Protein AF-A0A6J6ZZK7-F1 (afdb_monomer)

Mean predicted aligned error: 7.03 Å

Organism: NCBI:txid449393

pLDDT: mean 75.71, std 14.64, range [35.53, 90.56]

Radius of gyration: 11.09 Å; Cα contacts (8 Å, |Δi|>4): 99; chains: 1; bounding box: 23×25×26 Å

Structure (mmCIF, N/CA/C/O backbone):
data_AF-A0A6J6ZZK7-F1
#
_entry.id   AF-A0A6J6ZZK7-F1
#
loop_
_atom_site.group_PDB
_atom_site.id
_atom_site.type_symbol
_atom_site.label_atom_id
_atom_site.label_alt_id
_atom_site.label_comp_id
_atom_site.label_asym_id
_atom_site.label_entity_id
_atom_site.label_seq_id
_atom_site.pdbx_PDB_ins_code
_atom_site.Cartn_x
_atom_site.Cartn_y
_atom_site.Cartn_z
_atom_site.occupancy
_atom_site.B_iso_or_equiv
_atom_site.auth_seq_id
_atom_site.auth_comp_id
_atom_site.auth_asym_id
_atom_site.auth_atom_id
_atom_site.pdbx_PDB_model_num
ATOM 1 N N . MET A 1 1 ? 2.394 13.480 6.119 1.00 49.19 1 MET A N 1
ATOM 2 C CA . MET A 1 1 ? 2.197 12.122 6.665 1.00 49.19 1 MET A CA 1
ATOM 3 C C . MET A 1 1 ? 0.900 11.600 6.080 1.00 49.19 1 MET A C 1
ATOM 5 O O . MET A 1 1 ? -0.108 12.277 6.213 1.00 49.19 1 MET A O 1
ATOM 9 N N . VAL A 1 2 ? 0.951 10.517 5.313 1.00 59.22 2 VAL A N 1
ATOM 10 C CA . VAL A 1 2 ? -0.234 9.863 4.753 1.00 59.22 2 VAL A CA 1
ATOM 11 C C . VAL A 1 2 ? -0.648 8.815 5.768 1.00 59.22 2 VAL A C 1
ATOM 13 O O . VAL A 1 2 ? 0.144 7.938 6.105 1.00 59.22 2 VAL A O 1
ATOM 16 N N . SER A 1 3 ? -1.862 8.941 6.288 1.00 69.06 3 SER A N 1
ATOM 17 C CA . SER A 1 3 ? -2.409 7.967 7.228 1.00 69.06 3 SER A CA 1
ATOM 18 C C . SER A 1 3 ? -2.685 6.650 6.512 1.00 69.06 3 SER A C 1
ATOM 20 O O . SER A 1 3 ? -3.132 6.650 5.362 1.00 69.06 3 SER A O 1
ATOM 22 N N . GLN A 1 4 ? -2.480 5.528 7.202 1.00 68.38 4 GLN A N 1
ATOM 23 C CA . GLN A 1 4 ? -2.842 4.212 6.671 1.00 68.38 4 GLN A CA 1
ATOM 24 C C . GLN A 1 4 ? -4.312 4.124 6.247 1.00 68.38 4 GLN A C 1
ATOM 26 O O . GLN A 1 4 ? -4.616 3.425 5.289 1.00 68.38 4 GLN A O 1
ATOM 31 N N . GLU A 1 5 ? -5.205 4.896 6.868 1.00 72.25 5 GLU A N 1
ATOM 32 C CA . GLU A 1 5 ? -6.607 5.013 6.452 1.00 72.25 5 GLU A CA 1
ATOM 33 C C . GLU A 1 5 ? -6.753 5.473 4.992 1.00 72.25 5 GLU A C 1
ATOM 35 O O . GLU A 1 5 ? -7.560 4.934 4.243 1.00 72.25 5 GLU A O 1
ATOM 40 N N . VAL A 1 6 ? -5.922 6.418 4.538 1.00 76.81 6 VAL A N 1
ATOM 41 C CA . VAL A 1 6 ? -5.937 6.897 3.143 1.00 76.81 6 VAL A CA 1
ATOM 42 C C . VAL A 1 6 ? -5.485 5.795 2.187 1.00 76.81 6 VAL A C 1
ATOM 44 O O . VAL A 1 6 ? -6.025 5.651 1.090 1.00 76.81 6 VAL A O 1
ATOM 47 N N . ILE A 1 7 ? -4.505 4.998 2.612 1.00 78.44 7 ILE A N 1
ATOM 48 C CA . ILE A 1 7 ? -4.016 3.843 1.859 1.00 78.44 7 ILE A CA 1
ATOM 49 C C . ILE A 1 7 ? -5.126 2.787 1.777 1.00 78.44 7 ILE A C 1
ATOM 51 O O . ILE A 1 7 ? -5.452 2.348 0.676 1.00 78.44 7 ILE A O 1
ATOM 55 N N . ALA A 1 8 ? -5.752 2.440 2.902 1.00 82.19 8 ALA A N 1
ATOM 56 C CA . ALA A 1 8 ? -6.852 1.481 2.984 1.00 82.19 8 ALA A CA 1
ATOM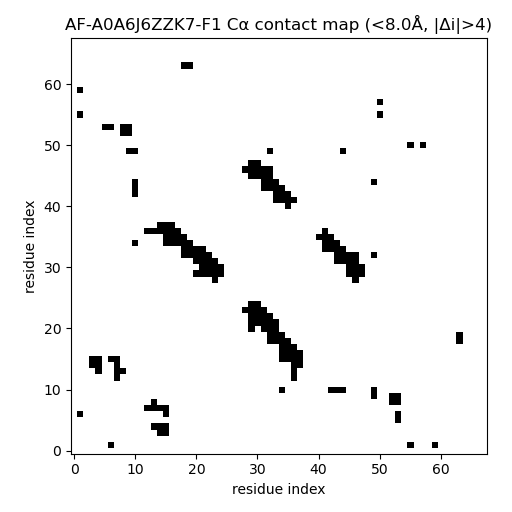 57 C C . ALA A 1 8 ? -8.014 1.863 2.065 1.00 82.19 8 ALA A C 1
ATOM 59 O O . ALA A 1 8 ? -8.431 1.062 1.226 1.00 82.19 8 ALA A O 1
ATOM 60 N N . LEU A 1 9 ? -8.432 3.130 2.103 1.00 81.50 9 LEU A N 1
ATOM 61 C CA . LEU A 1 9 ? -9.473 3.663 1.225 1.00 81.50 9 LEU A CA 1
ATOM 62 C C . LEU A 1 9 ? -9.138 3.511 -0.264 1.00 81.50 9 LEU A C 1
ATOM 64 O O . LEU A 1 9 ? -10.028 3.232 -1.069 1.00 81.50 9 LEU A O 1
ATOM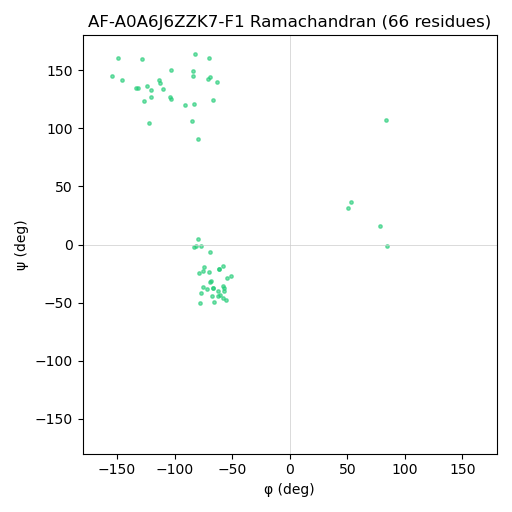 68 N N . ALA A 1 10 ? -7.871 3.634 -0.664 1.00 83.81 10 ALA A N 1
ATOM 69 C CA . ALA A 1 10 ? -7.494 3.445 -2.064 1.00 83.81 10 ALA A CA 1
ATOM 70 C C . ALA A 1 10 ? -7.616 1.992 -2.539 1.00 83.81 10 ALA A C 1
ATOM 72 O O . ALA A 1 10 ? -7.970 1.759 -3.704 1.00 83.81 10 ALA A O 1
ATOM 73 N N . PHE A 1 11 ? -7.378 1.038 -1.638 1.00 84.06 11 PHE A N 1
ATOM 74 C CA . PHE A 1 11 ? -7.611 -0.387 -1.867 1.00 84.06 11 PHE A CA 1
ATOM 75 C C . PHE A 1 11 ? -9.067 -0.813 -1.627 1.00 84.06 11 PHE A C 1
ATOM 77 O O . PHE A 1 11 ? -9.393 -1.969 -1.878 1.00 84.06 11 PHE A O 1
ATOM 84 N N . LEU A 1 12 ? -9.947 0.110 -1.207 1.00 84.06 12 LEU A N 1
ATOM 85 C CA . LEU A 1 12 ? -11.300 -0.184 -0.711 1.00 84.06 12 LEU A CA 1
ATOM 86 C C . LEU A 1 12 ? -11.279 -1.229 0.416 1.00 84.06 12 LEU A C 1
ATOM 88 O O . LEU A 1 12 ? -12.162 -2.078 0.521 1.00 84.06 12 LEU A O 1
ATOM 92 N N . LEU A 1 13 ? -10.248 -1.164 1.252 1.00 84.75 13 LEU A N 1
ATOM 93 C CA . LEU A 1 13 ? -10.092 -2.002 2.428 1.00 84.75 13 LEU A CA 1
ATOM 94 C C . LEU A 1 13 ? -10.439 -1.203 3.691 1.00 84.75 13 LEU A C 1
ATOM 96 O O . LEU A 1 13 ? -10.246 0.015 3.710 1.00 84.75 13 LEU A O 1
ATOM 100 N N . PRO A 1 14 ? -10.939 -1.871 4.747 1.00 84.06 14 PRO A N 1
ATOM 101 C CA . PRO A 1 14 ? -11.161 -1.234 6.043 1.00 84.06 14 PRO A CA 1
ATOM 102 C C . PRO A 1 14 ? -9.839 -0.829 6.711 1.00 84.06 14 PRO A C 1
ATOM 104 O O . PRO A 1 14 ? -9.750 0.236 7.314 1.00 84.06 14 PRO A O 1
ATOM 107 N N . ASP A 1 15 ? -8.803 -1.653 6.557 1.00 85.31 15 ASP A N 1
ATOM 108 C CA . ASP A 1 15 ? -7.456 -1.437 7.072 1.00 85.31 15 ASP A CA 1
ATOM 109 C C . ASP A 1 15 ? -6.418 -2.095 6.151 1.00 85.31 15 ASP A C 1
ATOM 111 O O . ASP A 1 15 ? -6.742 -2.981 5.354 1.00 85.31 15 ASP A O 1
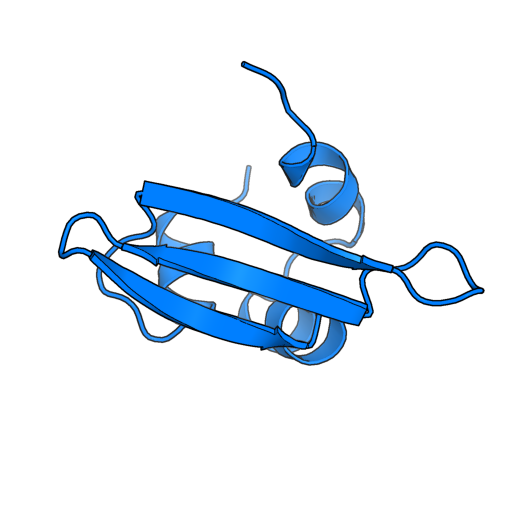ATOM 115 N N . VAL A 1 16 ? -5.161 -1.657 6.254 1.00 84.19 16 VAL A N 1
ATOM 116 C CA . VAL A 1 16 ? -4.031 -2.273 5.548 1.00 84.19 16 VAL A CA 1
ATOM 117 C C . VAL A 1 16 ? -2.995 -2.716 6.566 1.00 84.19 16 VAL A C 1
ATOM 119 O O . VAL A 1 16 ? -2.229 -1.904 7.075 1.00 84.19 16 VAL A O 1
ATOM 122 N N . ALA A 1 17 ? -2.932 -4.017 6.812 1.00 86.06 17 ALA A N 1
ATOM 123 C CA . ALA A 1 17 ? -1.908 -4.629 7.644 1.00 86.06 17 ALA A CA 1
ATOM 124 C C . ALA A 1 17 ? -0.538 -4.639 6.956 1.00 86.06 17 ALA A C 1
ATOM 126 O O . ALA A 1 17 ? 0.487 -4.438 7.603 1.00 86.06 17 ALA A O 1
ATOM 127 N N . THR A 1 18 ? -0.487 -4.882 5.643 1.00 83.12 18 THR A N 1
ATOM 128 C CA . THR A 1 18 ? 0.785 -5.002 4.912 1.00 83.12 18 THR A CA 1
ATOM 129 C C . THR A 1 18 ? 0.672 -4.460 3.495 1.00 83.12 18 THR A C 1
ATOM 131 O O . THR A 1 18 ? -0.342 -4.646 2.826 1.00 83.12 18 THR A O 1
ATOM 134 N N . LEU A 1 19 ? 1.729 -3.796 3.026 1.00 82.75 19 LEU A N 1
ATOM 135 C CA . LEU A 1 19 ? 1.874 -3.331 1.650 1.00 82.75 19 LEU A CA 1
ATOM 136 C C . LEU A 1 19 ? 3.112 -3.964 1.032 1.00 82.75 19 LEU A C 1
ATOM 138 O O . LEU A 1 19 ? 4.189 -3.921 1.618 1.00 82.75 19 LEU A O 1
ATOM 142 N N . GLU A 1 20 ? 2.969 -4.489 -0.175 1.00 84.00 20 GLU A N 1
ATOM 143 C CA . GLU A 1 20 ? 4.054 -5.115 -0.917 1.00 84.00 20 GLU A CA 1
ATOM 144 C C . GLU A 1 20 ? 4.080 -4.615 -2.361 1.00 84.00 20 GLU A C 1
ATOM 146 O O . GLU A 1 20 ? 3.059 -4.539 -3.046 1.00 84.00 20 GLU A O 1
ATOM 151 N N . ILE A 1 21 ? 5.270 -4.280 -2.854 1.00 84.94 21 ILE A N 1
ATOM 152 C CA . ILE A 1 21 ? 5.480 -3.935 -4.259 1.00 84.94 21 ILE A CA 1
ATOM 153 C C . ILE A 1 21 ? 5.684 -5.234 -5.039 1.00 84.94 21 ILE A C 1
ATOM 155 O O . ILE A 1 21 ? 6.751 -5.836 -4.979 1.00 84.94 21 ILE A O 1
ATOM 159 N N . VAL A 1 22 ? 4.674 -5.635 -5.807 1.00 86.69 22 VAL A N 1
ATOM 160 C CA . VAL A 1 22 ? 4.696 -6.871 -6.607 1.00 86.69 22 VAL A CA 1
ATOM 161 C C . VAL A 1 22 ? 5.567 -6.712 -7.850 1.00 86.69 22 VAL A C 1
ATOM 163 O O . VAL A 1 22 ? 6.226 -7.648 -8.288 1.00 86.69 22 VAL A O 1
ATOM 166 N N . SER A 1 23 ? 5.558 -5.528 -8.466 1.00 84.50 23 SER A N 1
ATOM 167 C CA . SER A 1 23 ? 6.317 -5.294 -9.694 1.00 84.50 23 SER A CA 1
ATOM 168 C C . SER A 1 23 ? 6.674 -3.827 -9.870 1.00 84.50 23 SER A C 1
ATOM 170 O O . SER A 1 23 ? 5.876 -2.944 -9.552 1.00 84.50 23 SER A O 1
ATOM 172 N N . ARG A 1 24 ? 7.857 -3.563 -10.429 1.00 86.38 24 ARG A N 1
ATOM 173 C CA . ARG A 1 24 ? 8.285 -2.238 -10.886 1.00 86.38 24 ARG A CA 1
ATOM 174 C C . ARG A 1 24 ? 8.418 -2.236 -12.406 1.00 86.38 24 ARG A C 1
ATOM 176 O O . ARG A 1 24 ? 8.919 -3.188 -12.996 1.00 86.38 24 ARG A O 1
ATOM 183 N N . ASN A 1 25 ? 7.969 -1.153 -13.022 1.00 80.88 25 ASN A N 1
ATOM 184 C CA . ASN A 1 25 ? 8.139 -0.883 -14.440 1.00 80.88 25 ASN A CA 1
ATOM 185 C C . ASN A 1 25 ? 9.608 -0.568 -14.748 1.00 80.88 25 ASN A C 1
ATOM 187 O O . ASN A 1 25 ? 10.360 -0.128 -13.877 1.00 80.88 25 ASN A O 1
ATOM 191 N N . SER A 1 26 ? 9.995 -0.700 -16.018 1.00 77.62 26 SER A N 1
ATOM 192 C CA . SER A 1 26 ? 11.351 -0.405 -16.511 1.00 77.62 26 SER A CA 1
ATOM 193 C C . SER A 1 26 ? 11.809 1.038 -16.255 1.00 77.62 26 SER A C 1
ATOM 195 O O . SER A 1 26 ? 13.001 1.315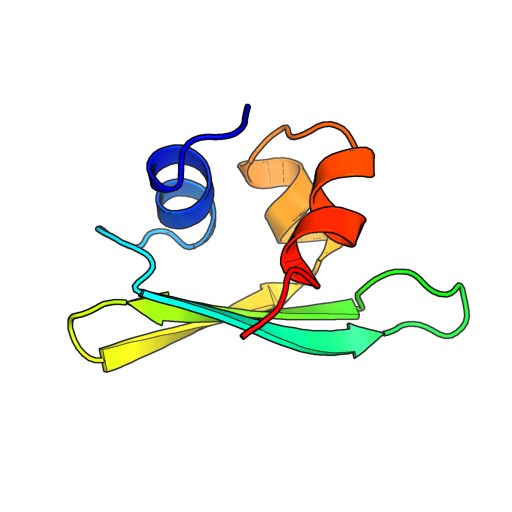 -16.267 1.00 77.62 26 SER A O 1
ATOM 197 N N . THR A 1 27 ? 10.875 1.954 -15.989 1.00 77.44 27 THR A N 1
ATOM 198 C CA . THR A 1 27 ? 11.136 3.352 -15.610 1.00 77.44 27 THR A CA 1
ATOM 199 C C . THR A 1 27 ? 11.478 3.533 -14.126 1.00 77.44 27 THR A C 1
ATOM 201 O O . THR A 1 27 ? 11.677 4.659 -13.681 1.00 77.44 27 THR A O 1
ATOM 204 N N . GLY A 1 28 ? 11.490 2.455 -13.333 1.00 73.75 28 GLY A N 1
ATOM 205 C CA . GLY A 1 28 ? 11.735 2.484 -11.888 1.00 73.75 28 GLY A CA 1
ATOM 206 C C . GLY A 1 28 ? 10.498 2.781 -11.032 1.00 73.75 28 GLY A C 1
ATOM 207 O O . GLY A 1 28 ? 10.577 2.763 -9.806 1.00 73.75 28 GLY A O 1
ATOM 208 N N . THR A 1 29 ? 9.337 3.016 -11.646 1.00 76.12 29 THR A N 1
ATOM 209 C CA . THR A 1 29 ? 8.059 3.245 -10.946 1.00 76.12 29 THR A CA 1
ATOM 210 C C . THR A 1 29 ? 7.385 1.916 -10.590 1.00 76.12 29 THR A C 1
ATOM 212 O O . THR A 1 29 ? 7.524 0.954 -11.334 1.00 76.12 29 THR A O 1
ATOM 215 N N . VAL A 1 30 ? 6.614 1.817 -9.502 1.00 79.50 30 VAL A N 1
ATOM 216 C CA . VAL A 1 30 ? 5.852 0.579 -9.217 1.00 79.50 30 VAL A CA 1
ATOM 217 C C . VAL A 1 30 ? 4.763 0.381 -10.265 1.00 79.50 30 VAL A C 1
ATOM 219 O O . VAL A 1 30 ? 3.898 1.239 -10.455 1.00 79.50 30 VAL A O 1
ATOM 222 N N . GLY A 1 31 ? 4.796 -0.779 -10.908 1.00 85.75 31 GLY A N 1
ATOM 223 C CA . GLY A 1 31 ? 3.735 -1.250 -11.783 1.00 85.75 31 GLY A CA 1
ATOM 224 C C . GLY A 1 31 ? 2.568 -1.797 -10.971 1.00 85.75 31 GLY A C 1
ATOM 225 O O . GLY A 1 31 ? 1.433 -1.363 -11.158 1.00 85.75 31 GLY A O 1
ATOM 226 N N . MET A 1 32 ? 2.843 -2.691 -10.017 1.00 86.88 32 MET A N 1
ATOM 227 C CA . MET A 1 32 ? 1.820 -3.351 -9.200 1.00 86.88 32 MET A CA 1
ATOM 228 C C . MET A 1 32 ? 2.158 -3.298 -7.715 1.00 86.88 32 MET A C 1
ATOM 230 O O . MET A 1 32 ? 3.284 -3.591 -7.314 1.00 86.88 32 MET A O 1
ATOM 234 N N . ILE A 1 33 ? 1.155 -2.959 -6.914 1.00 87.00 33 ILE A N 1
ATOM 235 C CA . ILE A 1 33 ? 1.213 -2.935 -5.458 1.00 87.00 33 ILE A CA 1
ATOM 236 C C . ILE A 1 33 ? 0.098 -3.819 -4.902 1.00 87.00 33 ILE A C 1
ATOM 238 O O . ILE A 1 33 ? -1.035 -3.796 -5.385 1.00 87.00 33 ILE A O 1
ATOM 242 N N . LYS A 1 34 ? 0.436 -4.607 -3.893 1.00 88.31 34 LYS A N 1
ATOM 243 C CA . LYS A 1 34 ? -0.458 -5.481 -3.151 1.00 88.31 34 LYS A CA 1
ATOM 244 C C . LYS A 1 34 ? -0.643 -4.912 -1.754 1.00 88.31 34 LYS A C 1
ATOM 246 O O . LYS A 1 34 ? 0.328 -4.534 -1.108 1.00 88.31 34 LYS A O 1
ATOM 251 N N . ALA A 1 35 ? -1.883 -4.859 -1.301 1.00 88.19 35 ALA A N 1
ATOM 252 C CA . ALA A 1 35 ? -2.236 -4.582 0.079 1.00 88.19 35 ALA A CA 1
ATOM 253 C C . ALA A 1 35 ? -2.881 -5.819 0.689 1.00 88.19 35 ALA A C 1
ATOM 255 O O . ALA A 1 35 ? -3.654 -6.501 0.022 1.00 88.19 35 ALA A O 1
ATOM 256 N N . VAL A 1 36 ? -2.577 -6.086 1.951 1.00 88.12 36 VAL A N 1
ATOM 257 C CA . VAL A 1 36 ? -3.198 -7.138 2.754 1.00 88.12 36 VAL A CA 1
ATOM 258 C C . VAL A 1 36 ? -3.833 -6.470 3.963 1.00 88.12 36 VAL A C 1
ATOM 260 O O . VAL A 1 36 ? -3.159 -5.703 4.649 1.00 88.12 36 VAL A O 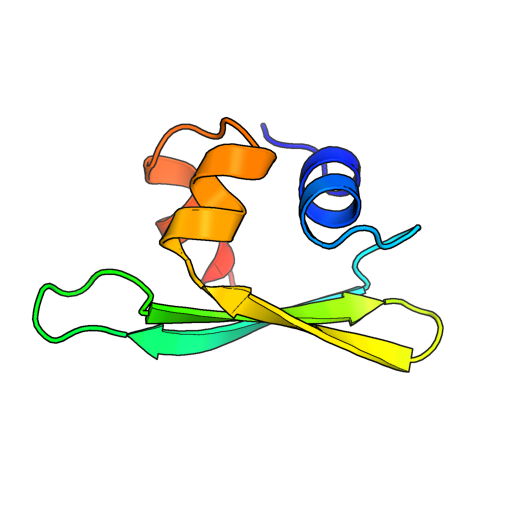1
ATOM 263 N N . SER A 1 37 ? -5.118 -6.708 4.212 1.00 88.69 37 SER A N 1
ATOM 264 C CA . SER A 1 37 ? -5.795 -6.244 5.429 1.00 88.69 37 SER A CA 1
ATOM 265 C C . SER A 1 37 ? -5.549 -7.192 6.603 1.00 88.69 37 SER A C 1
ATOM 267 O O . SER A 1 37 ? -5.192 -8.354 6.408 1.00 88.69 37 SER A O 1
ATOM 269 N N . SER A 1 38 ? -5.810 -6.741 7.831 1.00 85.81 38 SER A N 1
ATOM 270 C CA . SER A 1 38 ? -5.742 -7.599 9.028 1.00 85.81 38 SER A CA 1
ATOM 271 C C . SER A 1 38 ? -6.728 -8.765 8.976 1.00 85.81 38 SER A C 1
ATOM 273 O O . SER A 1 38 ? -6.534 -9.772 9.649 1.00 85.81 38 SER A O 1
ATOM 275 N N . ALA A 1 39 ? -7.773 -8.657 8.151 1.00 85.88 39 ALA A N 1
ATOM 276 C CA . ALA A 1 39 ? -8.713 -9.742 7.886 1.00 85.88 39 ALA A CA 1
ATOM 277 C C . ALA A 1 39 ? -8.161 -10.810 6.917 1.00 85.88 39 ALA A C 1
ATOM 279 O O . ALA A 1 39 ? -8.861 -11.773 6.613 1.00 85.88 39 ALA A O 1
ATOM 280 N N . GLY A 1 40 ? -6.936 -10.641 6.404 1.00 85.81 40 GLY A N 1
ATOM 281 C CA . GLY A 1 40 ? -6.328 -11.522 5.405 1.00 85.81 40 GLY A CA 1
ATOM 282 C C . GLY A 1 40 ? -6.831 -11.279 3.980 1.00 85.81 40 GLY A C 1
ATOM 283 O O . GLY A 1 40 ? -6.641 -12.128 3.11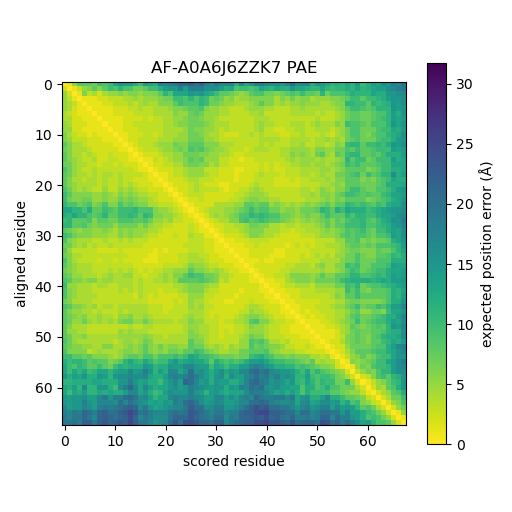4 1.00 85.81 40 GLY A O 1
ATOM 284 N N . VAL A 1 41 ? -7.490 -10.143 3.718 1.00 88.62 41 VAL A N 1
ATOM 285 C CA . VAL A 1 41 ? -7.965 -9.797 2.371 1.00 88.62 41 VAL A CA 1
ATOM 286 C C . VAL A 1 41 ? -6.827 -9.161 1.593 1.00 88.62 41 VAL A C 1
ATOM 288 O O . VAL A 1 41 ? -6.302 -8.122 1.986 1.00 88.62 41 VAL A O 1
ATOM 291 N N . GLU A 1 42 ? -6.476 -9.770 0.468 1.00 90.56 42 GLU A N 1
ATOM 292 C CA . GLU A 1 42 ? -5.389 -9.321 -0.391 1.00 90.56 42 GLU A CA 1
ATOM 293 C C . GLU A 1 42 ? -5.950 -8.609 -1.628 1.00 90.56 42 GLU A C 1
ATOM 295 O O . GLU A 1 42 ? -6.757 -9.168 -2.370 1.00 90.56 42 GLU A O 1
ATOM 300 N N . VAL A 1 43 ? -5.513 -7.375 -1.877 1.00 89.50 43 VAL A N 1
ATOM 301 C CA . VAL A 1 43 ? -5.944 -6.568 -3.023 1.00 89.50 43 VAL A CA 1
ATOM 302 C C . VAL A 1 43 ? -4.728 -6.076 -3.786 1.00 89.50 43 VAL A C 1
ATOM 304 O O . VAL A 1 43 ? -3.868 -5.387 -3.241 1.00 89.50 43 VAL A O 1
ATOM 307 N N . VAL A 1 44 ? -4.672 -6.398 -5.076 1.00 89.19 44 VAL A N 1
ATOM 308 C CA . VAL A 1 44 ? -3.615 -5.933 -5.977 1.00 89.19 44 VAL A CA 1
ATOM 309 C C . VAL A 1 44 ? -4.163 -4.822 -6.861 1.00 89.19 44 VAL A C 1
ATOM 311 O O . VAL A 1 44 ? -5.179 -4.993 -7.533 1.00 89.19 44 VAL A O 1
ATOM 314 N N . LEU A 1 45 ? -3.474 -3.683 -6.883 1.00 88.06 45 LEU A N 1
ATOM 315 C CA . LEU A 1 45 ? -3.781 -2.550 -7.751 1.00 88.06 45 LEU A CA 1
ATOM 316 C C . LEU A 1 45 ? -2.536 -2.109 -8.518 1.00 88.06 45 LEU A C 1
ATOM 318 O O . LEU A 1 45 ? -1.397 -2.362 -8.124 1.00 88.06 45 LEU A O 1
ATOM 322 N N . ARG A 1 46 ? -2.749 -1.389 -9.621 1.00 86.75 46 ARG A N 1
ATOM 323 C CA . ARG A 1 46 ? -1.648 -0.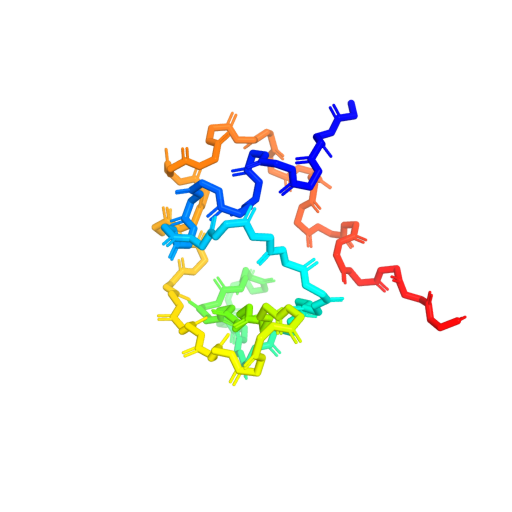706 -10.305 1.00 86.75 46 ARG A CA 1
ATOM 324 C C . ARG A 1 46 ? -1.166 0.474 -9.470 1.00 86.75 46 ARG A C 1
ATOM 326 O O . ARG A 1 46 ? -1.985 1.192 -8.891 1.00 86.75 46 ARG A O 1
ATOM 333 N N . GLY A 1 47 ? 0.143 0.721 -9.460 1.00 82.81 47 GLY A N 1
ATOM 334 C CA . GLY A 1 47 ? 0.735 1.845 -8.723 1.00 82.81 47 GLY A CA 1
ATOM 335 C C . GLY A 1 47 ? 0.146 3.202 -9.135 1.00 82.81 47 GLY A C 1
ATOM 336 O O . GLY A 1 47 ? -0.139 4.050 -8.293 1.00 82.81 47 GLY A O 1
ATOM 337 N N . GLU A 1 48 ? -0.143 3.369 -10.425 1.00 83.25 48 GLU A N 1
ATOM 338 C CA . GLU A 1 48 ? -0.840 4.529 -11.000 1.00 83.25 48 GLU A CA 1
ATOM 339 C C . GLU A 1 48 ? -2.272 4.708 -10.462 1.00 83.25 48 GLU A C 1
ATOM 341 O O . GLU A 1 48 ? -2.659 5.817 -10.082 1.00 83.25 48 GLU A O 1
ATOM 346 N N . THR A 1 49 ? -3.045 3.622 -10.361 1.00 84.50 49 THR A N 1
ATOM 347 C CA . THR A 1 49 ? -4.407 3.634 -9.807 1.00 84.50 49 THR A CA 1
ATOM 348 C C . THR A 1 49 ? -4.385 3.942 -8.315 1.00 84.50 49 THR A C 1
ATOM 350 O O . THR A 1 49 ? -5.152 4.783 -7.846 1.00 84.50 49 THR A O 1
ATOM 353 N N . PHE A 1 50 ? -3.472 3.312 -7.576 1.00 81.94 50 PHE A N 1
ATOM 354 C CA . PHE A 1 50 ? -3.267 3.572 -6.156 1.00 81.94 50 PHE A CA 1
ATOM 355 C C . PHE A 1 50 ? -2.923 5.045 -5.905 1.00 81.94 50 PHE A C 1
ATOM 357 O O . PHE A 1 50 ? -3.550 5.691 -5.065 1.00 81.94 50 PHE A O 1
ATOM 364 N N . ARG A 1 51 ? -2.005 5.620 -6.694 1.00 79.19 51 ARG A N 1
ATOM 365 C CA . ARG A 1 51 ? -1.647 7.044 -6.612 1.00 79.19 51 ARG A CA 1
ATOM 366 C C . ARG A 1 51 ? -2.840 7.956 -6.894 1.00 79.19 51 ARG A C 1
ATOM 368 O O . ARG A 1 51 ? -3.045 8.938 -6.188 1.00 79.19 51 ARG A O 1
ATOM 375 N N . SER A 1 52 ? -3.632 7.632 -7.917 1.00 82.31 52 SER A N 1
ATOM 376 C CA . SER A 1 52 ? -4.819 8.413 -8.282 1.00 82.31 52 SER A CA 1
ATOM 377 C C . SER A 1 52 ? -5.862 8.432 -7.159 1.00 82.31 52 SER A C 1
ATOM 379 O O . SER A 1 52 ? -6.428 9.484 -6.864 1.00 82.31 52 SER A O 1
ATOM 381 N N . ARG A 1 53 ? -6.068 7.293 -6.488 1.00 80.19 53 ARG A N 1
ATOM 382 C CA . ARG A 1 53 ? -7.056 7.158 -5.409 1.00 80.19 53 ARG A CA 1
ATOM 383 C C . ARG A 1 53 ? -6.607 7.756 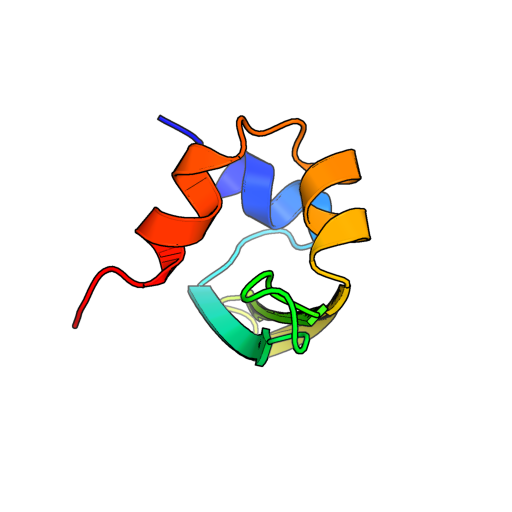-4.084 1.00 80.19 53 ARG A C 1
ATOM 385 O O . ARG A 1 53 ? -7.398 8.419 -3.425 1.00 80.19 53 ARG A O 1
ATOM 392 N N . THR A 1 54 ? -5.349 7.552 -3.710 1.00 74.38 54 THR A N 1
ATOM 393 C CA . THR A 1 54 ? -4.795 8.093 -2.459 1.00 74.38 54 THR A CA 1
ATOM 394 C C . THR A 1 54 ? -4.519 9.597 -2.532 1.00 74.38 54 THR A C 1
ATOM 396 O O . THR A 1 54 ? -4.388 10.238 -1.493 1.00 74.38 54 THR A O 1
ATOM 399 N N . LYS A 1 55 ? -4.419 10.178 -3.742 1.00 71.62 55 LYS A N 1
ATOM 400 C CA . LYS A 1 55 ? -4.012 11.578 -3.979 1.00 71.62 55 LYS A CA 1
ATOM 401 C C . LYS A 1 55 ? -2.710 11.958 -3.253 1.00 71.62 55 LYS A C 1
ATOM 403 O O . LYS A 1 55 ? -2.524 13.108 -2.859 1.00 71.62 55 LYS A O 1
ATOM 408 N N . ILE A 1 56 ? -1.805 10.998 -3.068 1.00 66.31 56 ILE A N 1
ATOM 409 C CA . ILE A 1 56 ? -0.556 11.218 -2.331 1.00 66.31 56 ILE A CA 1
ATOM 410 C C . ILE A 1 56 ? 0.529 11.817 -3.226 1.00 66.31 56 ILE A C 1
ATOM 412 O O . ILE A 1 56 ? 0.629 11.455 -4.404 1.00 66.31 56 ILE A O 1
ATOM 416 N N . PRO A 1 57 ? 1.381 12.703 -2.680 1.00 58.78 57 PRO A N 1
ATOM 417 C CA . PRO A 1 57 ? 2.569 13.159 -3.384 1.00 58.78 57 PRO A CA 1
ATOM 418 C C . PRO A 1 57 ? 3.514 11.974 -3.634 1.00 58.78 57 PRO A C 1
ATOM 420 O O . PRO A 1 57 ? 3.697 11.122 -2.764 1.00 58.78 57 PRO A O 1
ATOM 423 N N . SER A 1 58 ? 4.129 11.930 -4.821 1.00 54.16 58 SER A N 1
ATOM 424 C CA . SER A 1 58 ? 4.938 10.804 -5.326 1.00 54.16 58 SER A CA 1
ATOM 425 C C . SER A 1 58 ? 6.026 10.302 -4.358 1.00 54.16 58 SER A C 1
ATOM 427 O O . SER A 1 58 ? 6.354 9.120 -4.385 1.00 54.16 58 SER A O 1
ATOM 429 N N . ALA A 1 59 ? 6.529 11.168 -3.471 1.00 49.41 59 ALA A N 1
ATOM 430 C CA . ALA A 1 59 ? 7.545 10.861 -2.459 1.00 49.41 59 ALA A CA 1
ATOM 431 C C . ALA A 1 59 ? 7.122 9.789 -1.433 1.00 49.41 59 ALA A C 1
ATOM 433 O O . ALA A 1 59 ? 7.967 9.151 -0.815 1.00 49.41 59 ALA A O 1
ATOM 434 N N . TRP A 1 60 ? 5.819 9.552 -1.246 1.00 58.59 60 TRP A N 1
ATOM 435 C CA . TRP A 1 60 ? 5.342 8.522 -0.312 1.00 58.59 60 TRP A CA 1
ATOM 436 C C . TRP A 1 60 ? 5.606 7.099 -0.781 1.00 58.59 60 TRP A C 1
ATOM 438 O O . TRP A 1 60 ? 5.675 6.171 0.018 1.00 58.59 60 TRP A O 1
ATOM 448 N N . PHE A 1 61 ? 5.751 6.921 -2.083 1.00 57.25 61 PHE A N 1
ATOM 449 C CA . PHE A 1 61 ? 5.865 5.606 -2.676 1.00 57.25 61 PHE A CA 1
ATOM 450 C C . PHE A 1 61 ? 7.269 5.012 -2.533 1.00 57.25 61 PHE A C 1
ATOM 452 O O . PHE A 1 61 ? 7.417 3.795 -2.478 1.00 57.25 61 PHE A O 1
ATOM 459 N N . GLU A 1 62 ? 8.282 5.869 -2.381 1.00 55.00 62 GLU A N 1
ATOM 460 C CA . GLU A 1 62 ? 9.614 5.462 -1.922 1.00 55.00 62 GLU A CA 1
ATOM 461 C C . GLU A 1 62 ? 9.590 5.015 -0.452 1.00 55.00 62 GLU A C 1
ATOM 463 O O . GLU A 1 62 ? 10.318 4.099 -0.076 1.00 55.00 62 GLU A O 1
ATOM 468 N N . LEU A 1 63 ? 8.698 5.593 0.363 1.00 49.97 63 LEU A N 1
ATOM 469 C CA . LEU A 1 63 ? 8.601 5.321 1.799 1.00 49.97 63 LEU A CA 1
ATOM 470 C C . LEU A 1 63 ? 7.944 3.969 2.129 1.00 49.97 63 LEU A C 1
ATOM 472 O O . LEU A 1 63 ? 8.204 3.416 3.187 1.00 49.97 63 LEU A O 1
ATOM 476 N N . VAL A 1 64 ? 7.134 3.381 1.239 1.00 52.28 64 VAL A N 1
ATOM 477 C CA . VAL A 1 64 ? 6.569 2.026 1.465 1.00 52.28 64 VAL A CA 1
ATOM 478 C C . VAL A 1 64 ? 7.660 0.939 1.388 1.00 52.28 64 VAL A C 1
ATOM 480 O O . VAL A 1 64 ? 7.427 -0.213 1.730 1.00 52.28 64 VAL A O 1
ATOM 483 N N . SER A 1 65 ? 8.890 1.313 1.016 1.00 44.31 65 SER A N 1
ATOM 484 C CA . SER A 1 65 ? 10.083 0.482 1.195 1.00 44.31 65 SER A CA 1
ATOM 485 C C . SER A 1 65 ? 10.662 0.516 2.622 1.00 44.31 65 SER A C 1
ATOM 487 O O . SER A 1 65 ? 11.736 -0.052 2.830 1.00 44.31 65 SER A O 1
ATOM 489 N N . VAL A 1 66 ? 10.014 1.181 3.589 1.00 35.53 66 VAL A N 1
ATOM 490 C CA . VAL A 1 66 ? 10.448 1.203 4.996 1.00 35.53 66 VAL A CA 1
ATOM 491 C C . VAL A 1 66 ? 9.985 -0.101 5.663 1.00 35.53 66 VAL A C 1
ATOM 493 O O . VAL A 1 66 ? 8.800 -0.278 5.920 1.00 35.53 66 VAL A O 1
ATOM 496 N N . GLN A 1 67 ? 10.817 -1.143 5.639 1.00 35.91 67 GLN A N 1
ATOM 497 C CA . GLN A 1 67 ? 11.887 -1.460 6.599 1.00 35.91 67 GLN A CA 1
ATOM 498 C C . GLN A 1 67 ? 11.305 -2.192 7.813 1.00 35.91 67 GLN A C 1
ATOM 500 O O . GLN A 1 67 ? 10.569 -1.613 8.608 1.00 35.91 67 GLN A O 1
ATOM 505 N N . ASN A 1 68 ? 11.606 -3.494 7.843 1.00 36.66 68 ASN A N 1
ATOM 506 C CA . ASN A 1 68 ? 11.443 -4.393 8.984 1.00 36.66 68 ASN A CA 1
ATOM 507 C C . ASN A 1 68 ? 12.163 -3.827 10.214 1.00 36.66 68 ASN A C 1
ATOM 509 O O . ASN A 1 68 ? 13.261 -3.255 10.006 1.00 36.66 68 ASN A O 1
#

Sequence (68 aa):
MVSQEVIAL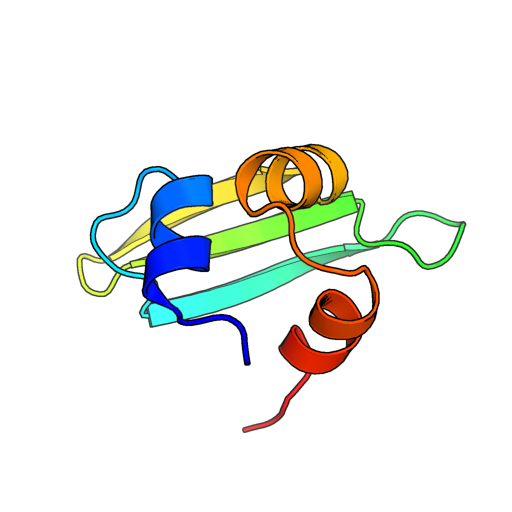AFLLPDVATLEIVSRNSTGTVGMIKAVSSAGVEVVLRGETFRSRTKIPSAWFELVSVQN

Secondary structure (DSSP, 8-state):
---HHHHHHHHT-S--SEEEEEEE-TTSSEEEEEEE-TT--EEEEEHHHHHHHHT--TTHHHHTT---

Solvent-accessible surface area (backbone atoms only — not comparable to full-atom values): 4069 Å² total; per-residue (Å²): 134,84,54,63,63,48,54,9,55,44,69,74,36,94,44,60,68,44,72,45,79,76,36,65,40,98,87,73,44,56,44,28,32,34,36,26,23,82,88,72,52,74,44,77,44,41,34,67,58,42,41,66,59,45,68,56,66,76,74,56,67,66,53,66,69,68,73,133

Nearest PDB structures (foldseek):
  1yr1-assembly1_A  TM=4.743E-01  e=4.721E-01  Geobacillus stearothermophilus
  6k1e-assembly1_A  TM=6.823E-01  e=1.549E+00  Homo sapiens
  1nui-assembly2_B  TM=7.205E-01  e=2.807E+00  Escherichia phage T7
  3n6w-assembly1_A-2  TM=6.384E-01  e=2.807E+00  Homo sapiens
  1ukf-assembly1_A  TM=4.720E-01  e=5.802E+00  Pseudomonas savastanoi pv. phaseolicola

Foldseek 3Di:
DQDQCLLCVLQVHNGFPAKDQPAADPVRHRQKMWTAGPVRDIGIDGSVSSCVSSVDDPVVRVVSPDDD